Protein AF-A0A7C0V2T5-F1 (afdb_monomer_lite)

Structure (mmCIF, N/CA/C/O backbone):
data_AF-A0A7C0V2T5-F1
#
_entry.id   AF-A0A7C0V2T5-F1
#
loop_
_atom_site.group_PDB
_atom_site.id
_atom_site.type_symbol
_atom_site.label_atom_id
_atom_site.label_alt_id
_atom_site.label_comp_id
_atom_site.label_asym_id
_atom_site.label_entity_id
_atom_site.label_seq_id
_atom_site.pdbx_PDB_ins_code
_atom_site.Cartn_x
_atom_site.Cartn_y
_atom_site.Cartn_z
_atom_site.occupancy
_atom_site.B_iso_or_equiv
_atom_site.auth_seq_id
_atom_site.auth_comp_id
_atom_site.auth_asym_id
_atom_site.auth_atom_id
_atom_site.pdbx_PDB_model_num
ATOM 1 N N . MET A 1 1 ? -2.367 15.797 -27.264 1.00 59.78 1 MET A N 1
ATOM 2 C CA . MET A 1 1 ? -3.275 14.628 -27.234 1.00 59.78 1 MET A CA 1
ATOM 3 C C . MET A 1 1 ? -2.799 13.524 -26.284 1.00 59.78 1 MET A C 1
ATOM 5 O O . MET A 1 1 ? -3.607 13.067 -25.492 1.00 59.78 1 MET A O 1
ATOM 9 N N . MET A 1 2 ? -1.508 13.145 -26.287 1.00 68.38 2 MET A N 1
ATOM 10 C CA . MET A 1 2 ? -0.956 12.049 -25.454 1.00 68.38 2 MET A CA 1
ATOM 11 C C . MET A 1 2 ? -1.176 12.168 -23.930 1.00 68.38 2 MET A C 1
ATOM 13 O O . MET A 1 2 ? -1.250 11.150 -23.255 1.00 68.38 2 MET A O 1
ATOM 17 N N . TRP A 1 3 ? -1.332 13.379 -23.384 1.00 76.19 3 TRP A N 1
ATOM 18 C CA . TRP A 1 3 ? -1.467 13.601 -21.933 1.00 76.19 3 TRP A CA 1
ATOM 19 C C . TRP A 1 3 ? -2.900 13.521 -21.388 1.00 76.19 3 TRP A C 1
ATOM 21 O O . TRP A 1 3 ? -3.082 13.457 -20.177 1.00 76.19 3 TRP A O 1
ATOM 31 N N . LEU A 1 4 ? -3.924 13.489 -22.248 1.00 83.69 4 LEU A N 1
ATOM 32 C CA . LEU A 1 4 ? -5.324 13.451 -21.798 1.00 83.69 4 LEU A CA 1
ATOM 33 C C . LEU A 1 4 ? -5.704 12.091 -21.197 1.00 83.69 4 LEU A C 1
ATOM 35 O O . LEU A 1 4 ? -6.467 12.033 -20.235 1.00 83.69 4 LEU A O 1
ATOM 39 N N . LEU A 1 5 ? -5.141 11.006 -21.735 1.00 85.81 5 LEU A N 1
ATOM 40 C CA . LEU A 1 5 ? -5.417 9.643 -21.278 1.00 85.81 5 LEU A CA 1
ATOM 41 C C . LEU A 1 5 ? -4.920 9.394 -19.839 1.00 85.81 5 LEU A C 1
ATOM 43 O O . LEU A 1 5 ? -5.735 8.973 -19.020 1.00 85.81 5 LEU A O 1
ATOM 47 N N . PRO A 1 6 ? -3.659 9.710 -19.467 1.00 85.25 6 PRO A N 1
ATOM 48 C CA . PRO A 1 6 ? -3.200 9.575 -18.082 1.00 85.25 6 PRO A CA 1
ATOM 49 C C . PRO A 1 6 ? -4.015 10.400 -17.081 1.00 85.25 6 PRO A C 1
ATOM 51 O O . PRO A 1 6 ? -4.315 9.918 -15.993 1.00 85.25 6 PRO A O 1
ATOM 54 N N . ILE A 1 7 ? -4.412 11.622 -17.452 1.00 86.75 7 ILE A N 1
ATOM 55 C CA . ILE A 1 7 ? -5.227 12.493 -16.592 1.00 86.75 7 ILE A CA 1
ATOM 56 C C . ILE A 1 7 ? -6.589 11.852 -16.322 1.00 86.75 7 ILE A C 1
ATOM 58 O O . ILE A 1 7 ? -7.036 11.819 -15.178 1.00 86.75 7 ILE A O 1
ATOM 62 N N . LEU A 1 8 ? -7.228 11.299 -17.356 1.00 90.69 8 LEU A N 1
ATOM 63 C CA . LEU A 1 8 ? -8.503 10.603 -17.209 1.00 90.69 8 LEU A CA 1
ATOM 64 C C . LEU A 1 8 ? -8.370 9.361 -16.315 1.00 90.69 8 LEU A C 1
ATOM 66 O O . LEU A 1 8 ? -9.219 9.132 -15.457 1.00 90.69 8 LEU A O 1
ATOM 70 N N . VAL A 1 9 ? -7.289 8.592 -16.473 1.00 89.94 9 VAL A N 1
ATOM 71 C CA . VAL A 1 9 ? -6.993 7.428 -15.623 1.00 89.94 9 VAL A CA 1
ATOM 72 C C . VAL A 1 9 ? -6.839 7.838 -14.159 1.00 89.94 9 VAL A C 1
ATOM 74 O O . VAL A 1 9 ? -7.461 7.228 -13.293 1.00 89.94 9 VAL A O 1
ATOM 77 N N . ILE A 1 10 ? -6.053 8.881 -13.877 1.00 90.06 10 ILE A N 1
ATOM 78 C CA . ILE A 1 10 ? -5.845 9.393 -12.514 1.00 90.06 10 ILE A CA 1
ATOM 79 C C . ILE A 1 10 ? -7.164 9.900 -11.923 1.00 90.06 10 ILE A C 1
ATOM 81 O O . ILE A 1 10 ? -7.461 9.619 -10.764 1.00 90.06 10 ILE A O 1
ATOM 85 N N . PHE A 1 11 ? -7.985 10.587 -12.719 1.00 90.50 11 PHE A N 1
ATOM 86 C CA . PHE A 1 11 ? -9.297 11.064 -12.288 1.00 90.50 11 PHE A CA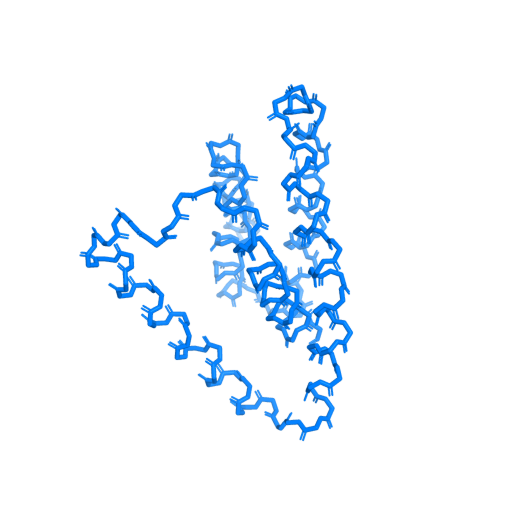 1
ATOM 87 C C . PHE A 1 11 ? -10.229 9.908 -11.902 1.00 90.50 11 PHE A C 1
ATOM 89 O O . PHE A 1 11 ? -10.772 9.901 -10.799 1.00 90.50 11 PHE A O 1
ATOM 96 N N . ILE A 1 12 ? -10.366 8.894 -12.763 1.00 91.25 12 ILE A N 1
ATOM 97 C CA . ILE A 1 12 ? -11.191 7.708 -12.484 1.00 91.25 12 ILE A CA 1
ATOM 98 C C . ILE A 1 12 ? -10.660 6.964 -11.255 1.00 91.25 12 ILE A C 1
ATOM 100 O O . ILE A 1 12 ? -11.436 6.611 -10.369 1.00 91.25 12 ILE A O 1
ATOM 104 N N . ALA A 1 13 ? -9.343 6.766 -11.160 1.00 89.69 13 ALA A N 1
ATOM 105 C CA . ALA A 1 13 ? -8.720 6.121 -10.008 1.00 89.69 13 ALA A CA 1
ATOM 106 C C . ALA A 1 13 ? -8.988 6.891 -8.703 1.00 89.69 13 ALA A C 1
ATOM 108 O O . ALA A 1 13 ? -9.263 6.276 -7.673 1.00 89.69 13 ALA A O 1
ATOM 109 N N . GLY A 1 14 ? -8.956 8.227 -8.749 1.00 87.94 14 GLY A N 1
ATOM 110 C CA . GLY A 1 14 ? -9.281 9.094 -7.617 1.00 87.94 14 GLY A CA 1
ATOM 111 C C . GLY A 1 14 ? -10.742 8.971 -7.184 1.00 87.94 14 GLY A C 1
ATOM 112 O O . GLY A 1 14 ? -11.011 8.836 -5.994 1.00 87.94 14 GLY A O 1
ATOM 113 N N . VAL A 1 15 ? -11.683 8.925 -8.134 1.00 88.38 15 VAL A N 1
ATOM 114 C CA . VAL A 1 15 ? -13.110 8.688 -7.843 1.00 88.38 15 VAL A CA 1
ATOM 115 C C . VAL A 1 15 ? -13.314 7.319 -7.193 1.00 88.38 15 VAL A C 1
ATOM 117 O O . VAL A 1 15 ? -13.976 7.218 -6.163 1.00 88.38 15 VAL A O 1
ATOM 120 N N . VAL A 1 16 ? -12.696 6.268 -7.738 1.00 87.69 16 VAL A N 1
ATOM 121 C CA . VAL A 1 16 ? -12.760 4.915 -7.162 1.00 87.69 16 VAL A CA 1
ATOM 122 C C . VAL A 1 16 ? -12.185 4.907 -5.744 1.00 87.69 16 VAL A C 1
ATOM 124 O O . VAL A 1 16 ? -12.788 4.307 -4.856 1.00 87.69 16 VAL A O 1
ATOM 127 N N . GLN A 1 17 ? -11.081 5.609 -5.474 1.00 87.12 17 GLN A N 1
ATOM 128 C CA . GLN A 1 17 ? -10.555 5.725 -4.111 1.00 87.12 17 GLN A CA 1
ATOM 129 C C . GLN A 1 17 ? -11.468 6.532 -3.189 1.00 87.12 17 GLN A C 1
ATOM 131 O O . GLN A 1 17 ? -11.645 6.126 -2.048 1.00 87.12 17 GLN A O 1
ATOM 136 N N . GLY A 1 18 ? -12.089 7.612 -3.659 1.00 84.69 18 GLY A N 1
ATOM 137 C CA . GLY A 1 18 ? -13.069 8.357 -2.865 1.00 84.69 18 GLY A CA 1
ATOM 138 C C . GLY A 1 18 ? -14.271 7.500 -2.450 1.00 84.69 18 GLY A C 1
ATOM 139 O O . GLY A 1 18 ? -14.785 7.661 -1.350 1.00 84.69 18 GLY A O 1
ATOM 140 N N . LEU A 1 19 ? -14.682 6.548 -3.297 1.00 84.94 19 LEU A N 1
ATOM 141 C CA . LEU A 1 19 ? -15.792 5.630 -3.016 1.00 84.94 19 LEU A CA 1
ATOM 142 C C . LEU A 1 19 ? -15.389 4.411 -2.170 1.00 84.94 19 LEU A C 1
ATOM 144 O O . LEU A 1 19 ? -16.182 3.941 -1.361 1.00 84.94 19 LEU A O 1
ATOM 148 N N . THR A 1 20 ? -14.182 3.872 -2.373 1.00 80.62 20 THR A N 1
ATOM 149 C CA . THR A 1 20 ? -13.733 2.598 -1.764 1.00 80.62 20 THR A CA 1
ATOM 150 C C . THR A 1 20 ? -12.732 2.758 -0.618 1.00 80.62 20 THR A C 1
ATOM 152 O O . THR A 1 20 ? -12.526 1.824 0.149 1.00 80.62 20 THR A O 1
ATOM 155 N N . GLY A 1 21 ? -12.063 3.904 -0.513 1.00 75.62 21 GLY A N 1
ATOM 156 C CA . GLY A 1 21 ? -11.004 4.201 0.456 1.00 75.62 21 GLY A CA 1
ATOM 157 C C . GLY A 1 21 ? -9.585 3.755 0.063 1.00 75.62 21 GLY A C 1
ATOM 158 O O . GLY A 1 21 ? -8.625 4.312 0.590 1.00 75.62 21 GLY A O 1
ATOM 159 N N . PHE A 1 22 ? -9.405 2.808 -0.872 1.00 75.19 22 PHE A N 1
ATOM 160 C CA . PHE A 1 22 ? -8.077 2.242 -1.213 1.00 75.19 22 PHE A CA 1
ATOM 161 C C . PHE A 1 22 ? -7.853 1.924 -2.707 1.00 75.19 22 PHE A C 1
ATOM 163 O O . PHE A 1 22 ? -6.774 1.480 -3.099 1.00 75.19 22 PHE A O 1
ATOM 170 N N . GLY A 1 23 ? -8.849 2.149 -3.570 1.00 80.94 23 GLY A N 1
ATOM 171 C CA . GLY A 1 23 ? -8.842 1.673 -4.959 1.00 80.94 23 GLY A CA 1
ATOM 172 C C . GLY A 1 23 ? -7.900 2.377 -5.946 1.00 80.94 23 GLY A C 1
ATOM 173 O O . GLY A 1 23 ? -7.803 1.940 -7.091 1.00 80.94 23 GLY A O 1
ATOM 174 N N . PHE A 1 24 ? -7.193 3.445 -5.560 1.00 86.88 24 PHE A N 1
ATOM 175 C CA . PHE A 1 24 ? -6.420 4.247 -6.518 1.00 86.88 24 PHE A CA 1
ATOM 176 C C . PHE A 1 24 ? -5.287 3.467 -7.167 1.00 86.88 24 PHE A C 1
ATOM 178 O O . PHE A 1 24 ? -5.199 3.438 -8.393 1.00 86.88 24 PHE A O 1
ATOM 185 N N . ALA A 1 25 ? -4.434 2.813 -6.376 1.00 84.62 25 ALA A N 1
ATOM 186 C CA . ALA A 1 25 ? -3.316 2.039 -6.910 1.00 84.62 25 ALA A CA 1
ATOM 187 C C . ALA A 1 25 ? -3.804 0.857 -7.763 1.00 84.62 25 ALA A C 1
ATOM 189 O O . ALA A 1 25 ? -3.222 0.581 -8.807 1.00 84.62 25 ALA A O 1
ATOM 190 N N . LEU A 1 26 ? -4.917 0.221 -7.372 1.00 83.31 26 LEU A N 1
ATOM 191 C CA . LEU A 1 26 ? -5.515 -0.901 -8.104 1.00 83.31 26 LEU A CA 1
ATOM 192 C C . LEU A 1 26 ? -5.964 -0.508 -9.517 1.00 83.31 26 LEU A C 1
ATOM 194 O O . LEU A 1 26 ? -5.820 -1.296 -10.447 1.00 83.31 26 LEU A O 1
ATOM 198 N N . VAL A 1 27 ? -6.486 0.709 -9.683 1.00 85.81 27 VAL A N 1
ATOM 199 C CA . VAL A 1 27 ? -6.954 1.215 -10.982 1.00 85.81 27 VAL A CA 1
ATOM 200 C C . VAL A 1 27 ? -5.815 1.863 -11.771 1.00 85.81 27 VAL A C 1
ATOM 202 O O . VAL A 1 27 ? -5.623 1.574 -12.950 1.00 85.81 27 VAL A O 1
ATOM 205 N N . SER A 1 28 ? -5.040 2.740 -11.132 1.00 87.75 28 SER A N 1
ATOM 206 C CA . SER A 1 28 ? -4.033 3.562 -11.812 1.00 87.75 28 SER A CA 1
ATOM 207 C C . SER A 1 28 ? -2.784 2.784 -12.226 1.00 87.75 28 SER A C 1
ATOM 209 O O . SER A 1 28 ? -2.287 3.016 -13.324 1.00 87.75 28 SER A O 1
ATOM 211 N N . ALA A 1 29 ? -2.288 1.841 -11.416 1.00 84.50 29 ALA A N 1
ATOM 212 C CA . ALA A 1 29 ? -1.054 1.106 -11.704 1.00 84.50 29 ALA A CA 1
ATOM 213 C C . ALA A 1 29 ? -1.085 0.322 -13.032 1.00 84.50 29 ALA A C 1
ATOM 215 O O . ALA A 1 29 ? -0.183 0.539 -13.850 1.00 84.50 29 ALA A O 1
ATOM 216 N N . PRO A 1 30 ? -2.080 -0.547 -13.313 1.00 82.75 30 PRO A N 1
ATOM 217 C CA . PRO A 1 30 ? -2.118 -1.283 -14.577 1.00 82.75 30 PRO A CA 1
ATOM 218 C C . PRO A 1 30 ? -2.385 -0.364 -15.774 1.00 82.75 30 PRO A C 1
ATOM 220 O O . PRO A 1 30 ? -1.736 -0.503 -16.807 1.00 82.75 30 PRO A O 1
ATOM 223 N N . LEU A 1 31 ? -3.287 0.613 -15.632 1.00 85.00 31 LEU A N 1
ATOM 224 C CA . LEU A 1 31 ? -3.651 1.521 -16.722 1.00 85.00 31 LEU A CA 1
ATOM 225 C C . LEU A 1 31 ? -2.499 2.460 -17.102 1.00 85.00 31 LEU A C 1
ATOM 227 O O . LEU A 1 31 ? -2.230 2.647 -18.286 1.00 85.00 31 LEU A O 1
ATOM 231 N N . LEU A 1 32 ? -1.777 3.013 -16.123 1.00 84.50 32 LEU A N 1
ATOM 232 C CA . LEU A 1 32 ? -0.604 3.847 -16.395 1.00 84.50 32 LEU A CA 1
ATOM 233 C C . LEU A 1 32 ? 0.567 3.025 -16.935 1.00 84.50 32 LEU A C 1
ATOM 235 O O . LEU A 1 32 ? 1.261 3.514 -17.817 1.00 84.50 32 LEU A O 1
ATOM 239 N N . SER A 1 33 ? 0.752 1.777 -16.495 1.00 79.81 33 SER A N 1
ATOM 240 C CA . SER A 1 33 ? 1.828 0.911 -17.012 1.00 79.81 33 SER A CA 1
ATOM 241 C C . SER A 1 33 ? 1.654 0.531 -18.490 1.00 79.81 33 SER A C 1
ATOM 243 O O . SER A 1 33 ? 2.633 0.195 -19.149 1.00 79.81 33 SER A O 1
ATOM 245 N N . VAL A 1 34 ? 0.427 0.585 -19.025 1.00 81.88 34 VAL A N 1
ATOM 246 C CA . VAL A 1 34 ? 0.159 0.424 -20.469 1.00 81.88 34 VAL A CA 1
ATOM 247 C C . VAL A 1 34 ? 0.438 1.720 -21.241 1.00 81.88 34 VAL A C 1
ATOM 249 O O . VAL A 1 34 ? 0.819 1.676 -22.408 1.00 81.88 34 VAL A O 1
ATOM 252 N N . LEU A 1 35 ? 0.248 2.878 -20.604 1.00 81.69 35 LEU A N 1
ATOM 253 C CA . LEU A 1 35 ? 0.386 4.193 -21.240 1.00 81.69 35 LEU A CA 1
ATOM 25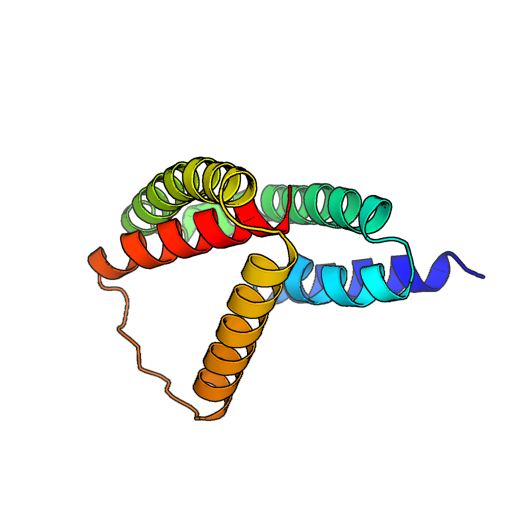4 C C . LEU A 1 35 ? 1.811 4.760 -21.178 1.00 81.69 35 LEU A C 1
ATOM 256 O O . LEU A 1 35 ? 2.163 5.617 -21.986 1.00 81.69 35 LEU A O 1
ATOM 260 N N . MET A 1 36 ? 2.610 4.340 -20.201 1.00 81.69 36 MET A N 1
ATOM 261 C CA . MET A 1 36 ? 3.946 4.865 -19.932 1.00 81.69 36 MET A CA 1
ATOM 262 C C . MET A 1 36 ? 4.821 3.815 -19.247 1.00 81.69 36 MET A C 1
ATOM 264 O O . MET A 1 36 ? 4.324 2.867 -18.643 1.00 81.69 36 MET A O 1
ATOM 268 N N . GLU A 1 37 ? 6.142 3.995 -19.328 1.00 77.56 37 GLU A N 1
ATOM 269 C CA . GLU A 1 37 ? 7.083 3.080 -18.684 1.00 77.56 37 GLU A CA 1
ATOM 270 C C . GLU A 1 37 ? 6.807 2.963 -17.172 1.00 77.56 37 GLU A C 1
ATOM 272 O O . GLU A 1 37 ? 6.663 3.993 -16.498 1.00 77.56 37 GLU A O 1
ATOM 277 N N . PRO A 1 38 ? 6.812 1.739 -16.602 1.00 75.00 38 PRO A N 1
ATOM 278 C CA . PRO A 1 38 ? 6.567 1.510 -15.176 1.00 75.00 38 PRO A CA 1
ATOM 279 C C . PRO A 1 38 ? 7.459 2.353 -14.261 1.00 75.00 38 PRO A C 1
ATOM 281 O O . PRO A 1 38 ? 7.027 2.797 -13.199 1.00 75.00 38 PRO A O 1
ATOM 284 N N . ARG A 1 39 ? 8.684 2.646 -14.712 1.00 75.25 39 ARG A N 1
ATOM 285 C CA . ARG A 1 39 ? 9.653 3.481 -13.996 1.00 75.25 39 ARG A CA 1
ATOM 286 C C . ARG A 1 39 ? 9.170 4.918 -13.772 1.00 75.25 39 ARG A C 1
ATOM 288 O O . ARG A 1 39 ? 9.547 5.528 -12.778 1.00 75.25 39 ARG A O 1
ATOM 295 N N . MET A 1 40 ? 8.338 5.449 -14.669 1.00 77.88 40 MET A N 1
ATOM 296 C CA . MET A 1 40 ? 7.683 6.751 -14.503 1.00 77.88 40 MET A CA 1
ATOM 297 C C . MET A 1 40 ? 6.302 6.620 -13.851 1.00 77.88 40 MET A C 1
ATOM 299 O O . MET A 1 40 ? 5.928 7.470 -13.046 1.00 77.88 40 MET A O 1
ATOM 303 N N . ALA A 1 41 ? 5.560 5.551 -14.155 1.00 81.88 41 ALA A N 1
ATOM 304 C CA . ALA A 1 41 ? 4.211 5.337 -13.633 1.00 81.88 41 ALA A CA 1
ATOM 305 C C . ALA A 1 41 ? 4.185 5.109 -12.112 1.00 81.88 41 ALA A C 1
ATOM 307 O O . ALA A 1 41 ? 3.385 5.729 -11.412 1.00 81.88 41 ALA A O 1
ATOM 308 N N . MET A 1 42 ? 5.061 4.244 -11.585 1.00 82.62 42 MET A N 1
ATOM 309 C CA . MET A 1 42 ? 5.029 3.839 -10.173 1.00 82.62 42 MET A CA 1
ATOM 310 C C . MET A 1 42 ? 5.231 5.014 -9.200 1.00 82.62 42 MET A C 1
ATOM 312 O O . MET A 1 42 ? 4.412 5.159 -8.290 1.00 82.62 42 MET A O 1
ATOM 316 N N . PRO A 1 43 ? 6.223 5.912 -9.386 1.00 85.06 43 PRO A N 1
ATOM 317 C CA . PRO A 1 43 ? 6.362 7.090 -8.529 1.00 85.06 43 PRO A CA 1
ATOM 318 C C . PRO A 1 43 ? 5.120 7.988 -8.530 1.00 85.06 43 PRO A C 1
ATOM 320 O O . PRO A 1 43 ? 4.718 8.477 -7.476 1.00 85.06 43 PRO A O 1
ATOM 323 N N . ILE A 1 44 ? 4.482 8.177 -9.692 1.00 85.94 44 ILE A N 1
ATOM 324 C CA . ILE A 1 44 ? 3.261 8.986 -9.811 1.00 85.94 44 ILE A CA 1
ATOM 325 C C . ILE A 1 44 ? 2.135 8.352 -8.997 1.00 85.94 44 ILE A C 1
ATOM 327 O O . ILE A 1 44 ? 1.484 9.045 -8.215 1.00 85.94 44 ILE A O 1
ATOM 331 N N . VAL A 1 45 ? 1.938 7.038 -9.140 1.00 86.81 45 VAL A N 1
ATOM 332 C CA . VAL A 1 45 ? 0.909 6.295 -8.403 1.00 86.81 45 VAL A CA 1
ATOM 333 C C . VAL A 1 45 ? 1.131 6.395 -6.895 1.00 86.81 45 VAL A C 1
ATOM 335 O O . VAL A 1 45 ? 0.190 6.671 -6.154 1.00 86.81 45 VAL A O 1
ATOM 338 N N . LEU A 1 46 ? 2.373 6.223 -6.438 1.00 86.00 46 LEU A N 1
ATOM 339 C CA . LEU A 1 46 ? 2.718 6.282 -5.018 1.00 86.00 46 LEU A CA 1
ATOM 340 C C . LEU A 1 46 ? 2.471 7.665 -4.421 1.00 86.00 46 LEU A C 1
ATOM 342 O O . LEU A 1 46 ? 1.828 7.773 -3.378 1.00 86.00 46 LEU A O 1
ATOM 346 N N . VAL A 1 47 ? 2.959 8.721 -5.075 1.00 89.12 47 VAL A N 1
ATOM 347 C CA . VAL A 1 47 ? 2.826 10.094 -4.571 1.00 89.12 47 VAL A CA 1
ATOM 348 C C . VAL A 1 47 ? 1.362 10.527 -4.570 1.00 89.12 47 VAL A C 1
ATOM 350 O O . VAL A 1 47 ? 0.874 11.024 -3.558 1.00 89.12 47 VAL A O 1
ATOM 353 N N . GLN A 1 48 ? 0.640 10.305 -5.672 1.00 87.50 48 GLN A N 1
ATOM 354 C CA . GLN A 1 48 ? -0.770 10.684 -5.790 1.00 87.50 48 GLN A CA 1
ATOM 355 C C . GLN A 1 48 ? -1.655 9.876 -4.837 1.00 87.50 48 GLN A C 1
ATOM 357 O O . GLN A 1 48 ? -2.439 10.462 -4.096 1.00 87.50 48 GLN A O 1
ATOM 362 N N . GLY A 1 49 ? -1.497 8.550 -4.797 1.00 86.44 49 GLY A N 1
ATOM 363 C CA . GLY A 1 49 ? -2.281 7.686 -3.915 1.00 86.44 49 GLY A CA 1
ATOM 364 C C . GLY A 1 49 ? -2.046 8.003 -2.439 1.00 86.44 49 GLY A C 1
ATOM 365 O O . GLY A 1 49 ? -2.999 8.069 -1.660 1.00 86.44 49 GLY A O 1
ATOM 366 N N . SER A 1 50 ? -0.796 8.284 -2.053 1.00 86.31 50 SER A N 1
ATOM 367 C CA . SER A 1 50 ? -0.467 8.720 -0.690 1.00 86.31 50 SER A CA 1
ATOM 368 C C . SER A 1 50 ? -1.094 10.074 -0.370 1.00 86.31 50 SER A C 1
ATOM 370 O O . SER A 1 50 ? -1.674 10.230 0.699 1.00 86.31 50 SER A O 1
ATOM 372 N N . LEU A 1 51 ? -1.037 11.033 -1.301 1.00 89.50 51 LEU A N 1
ATOM 373 C CA . LEU A 1 51 ? -1.632 12.356 -1.119 1.00 89.50 51 LEU A CA 1
ATOM 374 C C . LEU A 1 51 ? -3.154 12.278 -0.951 1.00 89.50 51 LEU A C 1
ATOM 376 O O . LEU A 1 51 ? -3.685 12.870 -0.017 1.00 89.50 51 LEU A O 1
ATOM 380 N N . ILE A 1 52 ? -3.850 11.514 -1.798 1.00 86.44 52 ILE A N 1
ATOM 381 C CA . ILE A 1 52 ? -5.303 11.307 -1.690 1.00 86.44 52 ILE A CA 1
ATOM 382 C C . ILE A 1 52 ? -5.646 10.657 -0.348 1.00 86.44 52 ILE A C 1
ATOM 384 O O . ILE A 1 52 ? -6.559 11.103 0.340 1.00 86.44 52 ILE A O 1
ATOM 388 N N . THR A 1 53 ? -4.878 9.645 0.064 1.00 85.75 53 THR A N 1
ATOM 389 C CA . THR A 1 53 ? -5.068 8.988 1.365 1.00 85.75 53 THR A CA 1
ATOM 390 C C . THR A 1 53 ? -4.889 9.977 2.517 1.00 85.75 53 THR A C 1
ATOM 392 O O . THR A 1 53 ? -5.690 9.982 3.448 1.00 85.75 53 THR A O 1
ATOM 395 N N . LEU A 1 54 ? -3.878 10.850 2.443 1.00 87.31 54 LEU A N 1
ATOM 396 C CA . LEU A 1 54 ? -3.614 11.879 3.449 1.00 87.31 54 LEU A CA 1
ATOM 397 C C . LEU A 1 54 ? -4.733 12.926 3.517 1.00 87.31 54 LEU A C 1
ATOM 399 O O . LEU A 1 54 ? -5.059 13.392 4.603 1.00 87.31 54 LEU A O 1
ATOM 403 N N . LEU A 1 55 ? -5.314 13.285 2.369 1.00 87.44 55 LEU A N 1
ATOM 404 C CA . LEU A 1 55 ? -6.436 14.220 2.274 1.00 87.44 55 LEU A CA 1
ATOM 405 C C . LEU A 1 55 ? -7.736 13.624 2.823 1.00 87.44 55 LEU A C 1
ATOM 407 O O . LEU A 1 55 ? -8.509 14.351 3.433 1.00 87.44 55 LEU A O 1
ATOM 411 N N . LEU A 1 56 ? -7.960 12.320 2.639 1.00 84.50 56 LEU A N 1
ATOM 412 C CA . LEU A 1 56 ? -9.128 11.611 3.174 1.00 84.50 56 LEU A CA 1
ATOM 413 C C . LEU A 1 56 ? -8.999 11.308 4.673 1.00 84.50 56 LEU A C 1
ATOM 415 O O . LEU A 1 56 ? -10.007 11.173 5.364 1.00 84.50 56 LEU A O 1
ATOM 419 N N . LEU A 1 57 ? -7.769 11.197 5.187 1.00 85.38 57 LEU A N 1
ATOM 420 C CA . LEU A 1 57 ? -7.481 10.784 6.561 1.00 85.38 57 LEU A CA 1
ATOM 421 C C . LEU A 1 57 ? -8.244 11.581 7.641 1.00 85.38 57 LEU A C 1
ATOM 423 O O . LEU A 1 57 ? -8.769 10.935 8.549 1.00 85.38 57 LEU A O 1
ATOM 427 N N . PRO A 1 58 ? -8.356 12.927 7.584 1.00 85.00 58 PRO A N 1
ATOM 428 C CA . PRO A 1 58 ? -9.100 13.703 8.575 1.00 85.00 58 PRO A CA 1
ATOM 429 C C . PRO A 1 58 ? -10.591 13.350 8.617 1.00 85.00 58 PRO A C 1
ATOM 431 O O . PRO A 1 58 ? -11.161 13.263 9.706 1.00 85.00 58 PRO A O 1
ATOM 434 N N . ASP A 1 59 ? -11.205 13.101 7.456 1.00 83.94 59 ASP A N 1
ATOM 435 C CA . ASP A 1 59 ? -12.634 12.788 7.345 1.00 83.94 59 ASP A CA 1
ATOM 436 C C . ASP A 1 59 ? -12.953 11.415 7.944 1.00 83.94 59 ASP A C 1
ATOM 438 O O . ASP A 1 59 ? -13.957 11.236 8.640 1.00 83.94 59 ASP A O 1
ATOM 442 N N . VAL A 1 60 ? -12.065 10.439 7.731 1.00 82.94 60 VAL A N 1
ATOM 443 C CA . VAL A 1 60 ? -12.251 9.075 8.244 1.00 82.94 60 VAL A CA 1
ATOM 444 C C . VAL A 1 60 ? -11.704 8.868 9.654 1.00 82.94 60 VAL A C 1
ATOM 446 O O . VAL A 1 60 ? -12.067 7.877 10.281 1.00 82.94 60 VAL A O 1
ATOM 449 N N . TRP A 1 61 ? -10.906 9.794 10.202 1.00 82.00 61 TRP A N 1
ATOM 450 C CA . TRP A 1 61 ? -10.186 9.618 11.474 1.00 82.00 61 TRP A CA 1
ATOM 451 C C . TRP A 1 61 ? -11.073 9.160 12.637 1.00 82.00 61 TRP A C 1
ATOM 453 O O . TRP A 1 61 ? -10.684 8.311 13.436 1.00 82.00 61 TRP A O 1
ATOM 463 N N . ARG A 1 62 ? -12.298 9.692 12.721 1.00 82.44 62 ARG A N 1
ATOM 464 C CA . ARG A 1 62 ? -13.256 9.375 13.797 1.00 82.44 62 ARG A CA 1
ATOM 465 C C . ARG A 1 62 ? -13.859 7.970 13.693 1.00 82.44 62 ARG A C 1
ATOM 467 O O . ARG A 1 62 ? -14.411 7.489 14.677 1.00 82.44 62 ARG A O 1
ATOM 474 N N . TRP A 1 63 ? -13.757 7.338 12.529 1.00 81.19 63 TRP A N 1
ATOM 475 C CA . TRP A 1 63 ? -14.264 5.996 12.236 1.00 81.19 63 TRP A CA 1
ATOM 476 C C . TRP A 1 63 ? -13.167 4.926 12.308 1.00 81.19 63 TRP A C 1
ATOM 478 O O . TRP A 1 63 ? -13.451 3.741 12.148 1.00 81.19 63 TRP A O 1
ATOM 488 N N . ILE A 1 64 ? -11.914 5.330 12.544 1.00 80.50 64 ILE A N 1
ATOM 489 C CA . ILE A 1 64 ? -10.773 4.418 12.599 1.00 80.50 64 ILE A CA 1
ATOM 490 C C . ILE A 1 64 ? -10.801 3.612 13.901 1.00 80.50 64 ILE A C 1
ATOM 492 O O . ILE A 1 64 ? -10.669 4.162 14.996 1.00 80.50 64 ILE A O 1
ATOM 496 N N . ASP A 1 65 ? -10.860 2.285 13.782 1.00 82.50 65 ASP A N 1
ATOM 497 C CA . ASP A 1 65 ? -10.554 1.388 14.895 1.00 82.50 65 ASP A CA 1
ATOM 498 C C . ASP A 1 65 ? -9.034 1.221 15.036 1.00 82.50 65 ASP A C 1
ATOM 500 O O . ASP A 1 65 ? -8.386 0.384 14.399 1.00 82.50 65 ASP A O 1
ATOM 504 N N . VAL A 1 66 ? -8.451 2.041 15.905 1.00 82.25 66 VAL A N 1
ATOM 505 C CA . VAL A 1 66 ? -7.008 2.078 16.169 1.00 82.25 66 VAL A CA 1
ATOM 506 C C . VAL A 1 66 ? -6.475 0.723 16.664 1.00 82.25 66 VAL A C 1
ATOM 508 O O . VAL A 1 66 ? -5.329 0.374 16.373 1.00 82.25 66 VAL A O 1
ATOM 511 N N . LYS A 1 67 ? -7.300 -0.084 17.354 1.00 80.44 67 LYS A N 1
ATOM 512 C CA . LYS A 1 67 ? -6.902 -1.421 17.831 1.00 80.44 67 LYS A CA 1
ATOM 513 C C . LYS A 1 67 ? -6.711 -2.409 16.684 1.00 80.44 67 LYS A C 1
ATOM 515 O O . LYS A 1 67 ? -5.963 -3.371 16.841 1.00 80.44 67 LYS A O 1
ATOM 520 N N . MET A 1 68 ? -7.352 -2.166 15.542 1.00 76.88 68 MET A N 1
ATOM 521 C CA . MET A 1 68 ? -7.179 -2.955 14.327 1.00 76.88 68 MET A CA 1
ATOM 522 C C . MET A 1 68 ? -6.104 -2.363 13.409 1.00 76.88 68 MET A C 1
ATOM 524 O O . MET A 1 68 ? -5.300 -3.110 12.860 1.00 76.88 68 MET A O 1
ATOM 528 N N . VAL A 1 69 ? -6.032 -1.036 13.269 1.00 80.69 69 VAL A N 1
ATOM 529 C CA . VAL A 1 69 ? -5.082 -0.387 12.347 1.00 80.69 69 VAL A CA 1
ATOM 530 C C . VAL A 1 69 ? -3.630 -0.507 12.810 1.00 80.69 69 VAL A C 1
ATOM 532 O O . VAL A 1 69 ? -2.761 -0.786 11.986 1.00 80.69 69 VAL A O 1
ATOM 535 N N . ILE A 1 70 ? -3.341 -0.349 14.108 1.00 83.44 70 ILE A N 1
ATOM 536 C CA . ILE A 1 70 ? -1.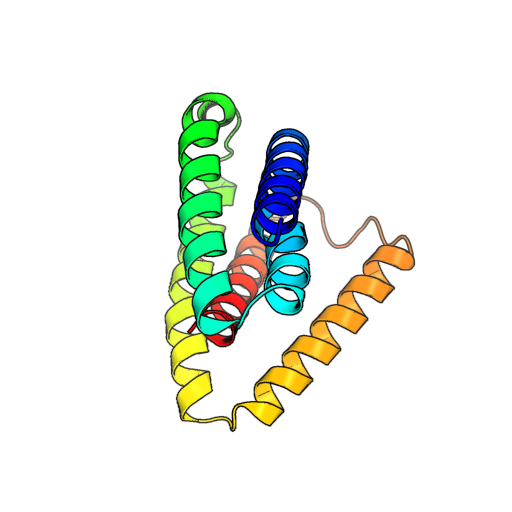954 -0.390 14.607 1.00 83.44 70 ILE A CA 1
ATOM 537 C C . ILE A 1 70 ? -1.279 -1.746 14.332 1.00 83.44 70 ILE A C 1
ATOM 539 O O . ILE A 1 70 ? -0.196 -1.743 13.744 1.00 83.44 70 ILE A O 1
ATOM 543 N N . PRO A 1 71 ? -1.867 -2.910 14.682 1.00 82.75 71 PRO A N 1
ATOM 544 C CA . PRO A 1 71 ? -1.242 -4.200 14.383 1.00 82.75 71 PRO A CA 1
ATOM 545 C C . PRO A 1 71 ? -1.037 -4.436 12.880 1.00 82.75 71 PRO A C 1
ATOM 547 O O . PRO A 1 71 ? -0.030 -5.024 12.487 1.00 82.75 71 PRO A O 1
ATOM 550 N N . LEU A 1 72 ? -1.956 -3.949 12.038 1.00 80.56 72 LEU A N 1
ATOM 551 C CA . LEU A 1 72 ? -1.881 -4.030 10.573 1.00 80.56 72 LEU A CA 1
ATOM 552 C C . LEU A 1 72 ? -0.699 -3.209 10.044 1.00 80.56 72 LEU A C 1
ATOM 554 O O . LEU A 1 72 ? 0.120 -3.710 9.276 1.00 80.56 72 LEU A O 1
ATOM 558 N N . ALA A 1 73 ? -0.574 -1.967 10.515 1.00 82.50 73 ALA A N 1
ATOM 559 C CA . ALA A 1 73 ? 0.496 -1.060 10.126 1.00 82.50 73 ALA A CA 1
ATOM 560 C C . ALA A 1 73 ? 1.869 -1.557 10.598 1.00 82.50 73 ALA A C 1
ATOM 562 O O . ALA A 1 73 ? 2.816 -1.564 9.818 1.00 82.50 73 ALA A O 1
ATOM 563 N N . VAL A 1 74 ? 1.982 -2.020 11.848 1.00 84.69 74 VAL A N 1
ATOM 564 C CA . VAL A 1 74 ? 3.248 -2.519 12.411 1.00 84.69 74 VAL A CA 1
ATOM 565 C C . VAL A 1 74 ? 3.700 -3.795 11.702 1.00 84.69 74 VAL A C 1
ATOM 567 O O . VAL A 1 74 ? 4.857 -3.895 11.299 1.00 84.69 74 VAL A O 1
ATOM 570 N N . SER A 1 75 ? 2.798 -4.761 11.504 1.00 82.56 75 SER A N 1
ATOM 571 C CA . SER A 1 75 ? 3.135 -6.000 10.792 1.00 82.56 75 SER A CA 1
ATOM 572 C C . SER A 1 75 ? 3.498 -5.743 9.327 1.00 82.56 75 SER A C 1
ATOM 574 O O . SER A 1 75 ? 4.466 -6.323 8.839 1.00 82.56 75 SER A O 1
ATOM 576 N N . GLY A 1 76 ? 2.805 -4.822 8.648 1.00 80.69 76 GLY A N 1
ATOM 577 C CA . GLY A 1 76 ? 3.161 -4.394 7.295 1.00 80.69 76 GLY A CA 1
ATOM 578 C C . GLY A 1 76 ? 4.504 -3.681 7.221 1.00 80.69 76 GLY A C 1
ATOM 579 O O . GLY A 1 76 ? 5.315 -4.005 6.356 1.00 80.69 76 GLY A O 1
ATOM 580 N N . LEU A 1 77 ? 4.798 -2.791 8.169 1.00 84.19 77 LEU A N 1
ATOM 581 C CA . LEU A 1 77 ? 6.088 -2.108 8.233 1.00 84.19 77 LEU A CA 1
ATOM 582 C C . LEU A 1 77 ? 7.252 -3.092 8.412 1.00 84.19 77 LEU A C 1
ATOM 584 O O . LEU A 1 77 ? 8.314 -2.873 7.842 1.00 84.19 77 LEU A O 1
ATOM 588 N N . ILE A 1 78 ? 7.046 -4.187 9.152 1.00 84.62 78 ILE A N 1
ATOM 589 C CA . ILE A 1 78 ? 8.023 -5.279 9.295 1.00 84.62 78 ILE A CA 1
ATOM 590 C C . ILE A 1 78 ? 8.085 -6.148 8.027 1.00 84.62 78 ILE A C 1
ATOM 592 O O . ILE A 1 78 ? 9.156 -6.629 7.664 1.00 84.62 78 ILE A O 1
ATOM 596 N N . GLY A 1 79 ? 6.966 -6.328 7.323 1.00 79.69 79 GLY A N 1
ATOM 597 C CA . GLY A 1 79 ? 6.916 -7.055 6.053 1.00 79.69 79 GLY A CA 1
ATOM 598 C C . GLY A 1 79 ? 7.738 -6.392 4.944 1.00 79.69 79 GLY A C 1
ATOM 599 O O . GLY A 1 79 ? 8.396 -7.094 4.181 1.00 79.69 79 GLY A O 1
ATOM 600 N N . ILE A 1 80 ? 7.773 -5.055 4.885 1.00 79.88 80 ILE A N 1
ATOM 601 C CA . ILE A 1 80 ? 8.510 -4.290 3.860 1.00 79.88 80 ILE A CA 1
ATOM 602 C C . ILE A 1 80 ? 10.007 -4.650 3.792 1.00 79.88 80 ILE A C 1
ATOM 604 O O . ILE A 1 80 ? 10.450 -5.068 2.721 1.00 79.88 80 ILE A O 1
ATOM 608 N N . PRO A 1 81 ? 10.817 -4.533 4.866 1.00 80.62 81 PRO A N 1
ATOM 609 C CA . PRO A 1 81 ? 12.239 -4.865 4.806 1.00 80.62 81 PRO A CA 1
ATOM 610 C C . PRO A 1 81 ? 12.470 -6.344 4.488 1.00 80.62 81 PRO A C 1
ATOM 612 O O . PRO A 1 81 ? 13.436 -6.666 3.803 1.00 80.62 81 PRO A O 1
ATOM 615 N N . VAL A 1 82 ? 11.573 -7.236 4.920 1.00 79.44 82 VAL A N 1
ATOM 616 C CA . VAL A 1 82 ? 11.638 -8.662 4.573 1.00 79.44 82 VAL A CA 1
ATOM 617 C C . VAL A 1 82 ? 11.391 -8.870 3.075 1.00 79.44 82 VAL A C 1
ATOM 619 O O . VAL A 1 82 ? 12.154 -9.588 2.436 1.00 79.44 82 VAL A O 1
ATOM 622 N N . GLY A 1 83 ? 10.397 -8.197 2.489 1.00 72.06 83 GLY A N 1
ATOM 623 C CA . GLY A 1 83 ? 10.124 -8.225 1.047 1.00 72.06 83 GLY A CA 1
ATOM 624 C C . GLY A 1 83 ? 11.274 -7.660 0.207 1.00 72.06 83 GLY A C 1
ATOM 625 O O . GLY A 1 83 ? 11.669 -8.260 -0.790 1.00 72.06 83 GLY A O 1
ATOM 626 N N . VAL A 1 84 ? 11.879 -6.556 0.657 1.00 77.25 84 VAL A N 1
ATOM 627 C CA . VAL A 1 84 ? 13.069 -5.960 0.021 1.00 77.25 84 VAL A CA 1
ATOM 628 C C . VAL A 1 84 ? 14.295 -6.869 0.149 1.00 77.25 84 VAL A C 1
ATOM 630 O O . VAL A 1 84 ? 15.114 -6.951 -0.764 1.00 77.25 84 VAL A O 1
ATOM 633 N N . TYR A 1 85 ? 14.441 -7.583 1.265 1.00 76.94 85 TYR A N 1
ATOM 634 C CA . TYR A 1 85 ? 15.518 -8.556 1.433 1.00 76.94 85 TYR A CA 1
ATOM 635 C C . TYR A 1 85 ? 15.322 -9.788 0.536 1.00 76.94 85 TYR A C 1
ATOM 637 O O . TYR A 1 85 ? 16.283 -10.280 -0.051 1.00 76.94 85 TYR A O 1
ATOM 645 N N . LEU A 1 86 ? 14.076 -10.232 0.352 1.00 73.44 86 LEU A N 1
ATOM 646 C CA . LEU A 1 86 ? 13.704 -11.311 -0.568 1.00 73.44 86 LEU A CA 1
ATOM 647 C C . LEU A 1 86 ? 14.108 -11.014 -2.020 1.00 73.44 86 LEU A C 1
ATOM 649 O O . LEU A 1 86 ? 14.648 -11.902 -2.674 1.00 73.44 86 LEU A O 1
ATOM 653 N N . LEU A 1 87 ? 13.955 -9.769 -2.487 1.00 67.69 87 LEU A N 1
ATOM 654 C CA . LEU A 1 87 ? 14.432 -9.312 -3.807 1.00 67.69 87 LEU A CA 1
ATOM 655 C C . LEU A 1 87 ? 15.941 -9.511 -4.019 1.00 67.69 87 LEU A C 1
ATOM 657 O O . LEU A 1 87 ? 16.390 -9.630 -5.154 1.00 67.69 87 LEU A O 1
ATOM 661 N N . ARG A 1 88 ? 16.747 -9.524 -2.948 1.00 70.19 88 ARG A N 1
ATOM 662 C CA . ARG A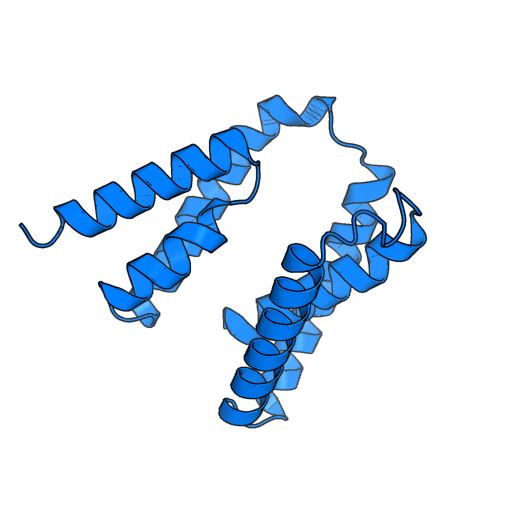 1 88 ? 18.198 -9.751 -3.058 1.00 70.19 88 ARG A CA 1
ATOM 663 C C . ARG A 1 88 ? 18.573 -11.226 -3.166 1.00 70.19 88 ARG A C 1
ATOM 665 O O . ARG A 1 88 ? 19.680 -11.523 -3.599 1.00 70.19 88 ARG A O 1
ATOM 672 N N . ILE A 1 89 ? 17.699 -12.124 -2.717 1.00 71.62 89 ILE A N 1
ATOM 673 C CA . ILE A 1 89 ? 17.970 -13.566 -2.635 1.00 71.62 89 ILE A CA 1
ATOM 674 C C . ILE A 1 89 ? 17.298 -14.315 -3.788 1.00 71.62 89 ILE A C 1
ATOM 676 O O . ILE A 1 89 ? 17.817 -15.328 -4.249 1.00 71.62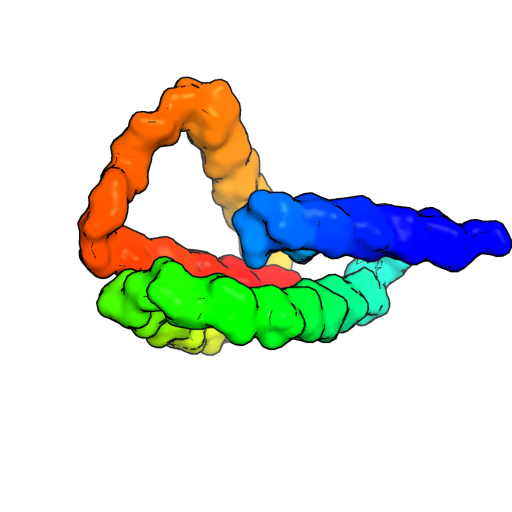 89 ILE A O 1
ATOM 680 N N . VAL A 1 90 ? 16.147 -13.827 -4.247 1.00 69.38 90 VAL A N 1
ATOM 681 C CA . VAL A 1 90 ? 15.310 -14.475 -5.257 1.00 69.38 90 VAL A CA 1
ATOM 682 C C . VAL A 1 90 ? 15.399 -13.705 -6.572 1.00 69.38 90 VAL A C 1
ATOM 684 O O . VAL A 1 90 ? 15.244 -12.487 -6.591 1.00 69.38 90 VAL A O 1
ATOM 687 N N . GLU A 1 91 ? 15.619 -14.416 -7.681 1.00 68.50 91 GLU A N 1
ATOM 688 C CA . GLU A 1 91 ? 15.581 -13.828 -9.024 1.00 68.50 91 GLU A CA 1
ATOM 689 C C . GLU A 1 91 ? 14.231 -13.140 -9.286 1.00 68.50 91 GLU A C 1
ATOM 691 O O . GLU A 1 91 ? 13.166 -13.710 -9.025 1.00 68.50 91 GLU A O 1
ATOM 696 N N . GLY A 1 92 ? 14.273 -11.920 -9.834 1.00 65.56 92 GLY A N 1
ATOM 697 C CA . GLY A 1 92 ? 13.089 -11.072 -10.020 1.00 65.56 92 GLY A CA 1
ATOM 698 C C . GLY A 1 92 ? 11.953 -11.738 -10.807 1.00 65.56 92 GLY A C 1
ATOM 699 O O . GLY A 1 92 ? 10.784 -11.527 -10.484 1.00 65.56 92 GLY A O 1
ATOM 700 N N . ASP A 1 93 ? 12.273 -12.605 -11.770 1.00 69.81 93 ASP A N 1
ATOM 701 C CA . ASP A 1 93 ? 11.271 -13.351 -12.541 1.00 69.81 93 ASP A CA 1
ATOM 702 C C . ASP A 1 93 ? 10.499 -14.364 -11.682 1.00 69.81 93 ASP A C 1
ATOM 704 O O . ASP A 1 93 ? 9.279 -14.482 -11.809 1.00 69.81 93 ASP A O 1
ATOM 708 N N . THR A 1 94 ? 11.170 -15.036 -10.743 1.00 72.06 94 THR A N 1
ATOM 709 C CA . THR A 1 94 ? 10.529 -16.001 -9.833 1.00 72.06 94 THR A CA 1
ATOM 710 C C . THR A 1 94 ? 9.547 -15.298 -8.900 1.00 72.06 94 THR A C 1
ATOM 712 O O . THR A 1 94 ? 8.422 -15.761 -8.696 1.00 72.06 94 THR A O 1
ATOM 715 N N . LEU A 1 95 ? 9.942 -14.140 -8.371 1.00 67.62 95 LEU A N 1
ATOM 716 C CA . LEU A 1 95 ? 9.092 -13.325 -7.510 1.00 67.62 95 LEU A CA 1
ATOM 717 C C . LEU A 1 95 ? 7.856 -12.817 -8.272 1.00 67.62 95 LEU A C 1
ATOM 719 O O . LEU A 1 95 ? 6.735 -12.891 -7.770 1.00 67.62 95 LEU A O 1
ATOM 723 N N . ARG A 1 96 ? 8.044 -12.373 -9.518 1.00 65.06 96 ARG A N 1
ATOM 724 C CA . ARG A 1 96 ? 6.964 -11.884 -10.383 1.00 65.06 96 ARG A CA 1
ATOM 725 C C . ARG A 1 96 ? 5.943 -12.975 -10.710 1.00 65.06 96 ARG A C 1
ATOM 727 O O . ARG A 1 96 ? 4.740 -12.715 -10.668 1.00 65.06 96 ARG A O 1
ATOM 734 N N . ILE A 1 97 ? 6.406 -14.199 -10.973 1.00 72.88 97 ILE A N 1
ATOM 735 C CA . ILE A 1 97 ? 5.541 -15.371 -11.176 1.00 72.88 97 ILE A CA 1
ATOM 736 C C . ILE A 1 97 ? 4.773 -15.702 -9.890 1.00 72.8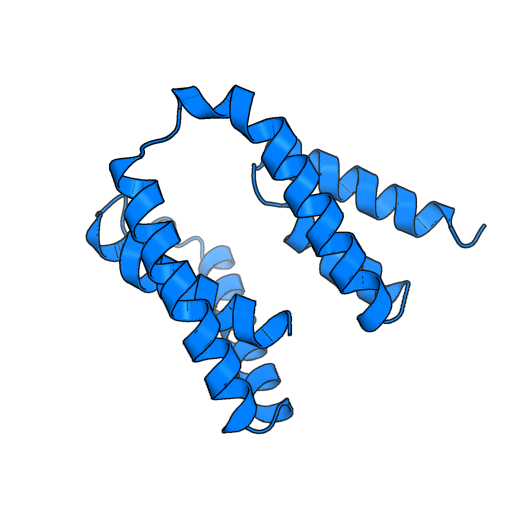8 97 ILE A C 1
ATOM 738 O O . ILE A 1 97 ? 3.561 -15.905 -9.944 1.00 72.88 97 ILE A O 1
ATOM 742 N N . ALA A 1 98 ? 5.438 -15.700 -8.731 1.00 73.56 98 ALA A N 1
ATOM 743 C CA . ALA A 1 98 ? 4.796 -15.988 -7.448 1.00 73.56 98 ALA A CA 1
ATOM 744 C C . ALA A 1 98 ? 3.676 -14.985 -7.116 1.00 73.56 98 ALA A C 1
ATOM 746 O O . ALA A 1 98 ? 2.571 -15.395 -6.754 1.00 73.56 98 ALA A O 1
ATOM 747 N N . VAL A 1 99 ? 3.924 -13.683 -7.301 1.00 69.44 99 VAL A N 1
ATOM 748 C CA . VAL A 1 99 ? 2.906 -12.634 -7.117 1.00 69.44 99 VAL A CA 1
ATOM 749 C C . VAL A 1 99 ? 1.755 -12.813 -8.109 1.00 69.44 99 VAL A C 1
ATOM 751 O O . VAL A 1 99 ? 0.595 -12.737 -7.712 1.00 69.44 99 VAL A O 1
ATOM 754 N N . GLY A 1 100 ? 2.048 -13.109 -9.380 1.00 69.94 100 GLY A N 1
ATOM 755 C CA . GLY A 1 100 ? 1.026 -13.365 -10.398 1.00 69.94 100 GLY A CA 1
ATOM 756 C C . GLY A 1 100 ? 0.104 -14.537 -10.042 1.00 69.94 100 GLY A C 1
ATOM 757 O O . GLY A 1 100 ? -1.117 -14.404 -10.128 1.00 69.94 100 GLY A O 1
ATOM 758 N N . ILE A 1 101 ? 0.668 -15.654 -9.568 1.00 79.94 101 ILE A N 1
ATOM 759 C CA . ILE A 1 101 ? -0.105 -16.811 -9.085 1.00 79.94 101 ILE A CA 1
ATOM 760 C C . ILE A 1 101 ? -0.989 -16.407 -7.903 1.00 79.94 101 ILE A C 1
ATOM 762 O O . ILE A 1 101 ? -2.171 -16.752 -7.875 1.00 79.94 101 ILE A O 1
ATOM 766 N N . LEU A 1 102 ? -0.438 -15.654 -6.947 1.00 75.38 102 LEU A N 1
ATOM 767 C CA . LEU A 1 102 ? -1.171 -15.196 -5.771 1.00 75.38 102 LEU A CA 1
ATOM 768 C C . LEU A 1 102 ? -2.379 -14.333 -6.165 1.00 75.38 102 LEU A C 1
ATOM 770 O O . LEU A 1 102 ? -3.480 -14.550 -5.664 1.00 75.38 102 LEU A O 1
ATOM 774 N N . VAL A 1 103 ? -2.189 -13.392 -7.095 1.00 75.50 103 VAL A N 1
ATOM 775 C CA . VAL A 1 103 ? -3.260 -12.525 -7.605 1.00 75.50 103 VAL A CA 1
ATOM 776 C C . VAL A 1 103 ? -4.351 -13.350 -8.280 1.00 75.50 103 VAL A C 1
ATOM 778 O O . VAL A 1 103 ? -5.518 -13.174 -7.944 1.00 75.50 103 VAL A O 1
ATOM 781 N N . ILE A 1 104 ? -3.995 -14.283 -9.171 1.00 79.56 104 ILE A N 1
ATOM 782 C CA . ILE A 1 104 ? -4.975 -15.151 -9.844 1.00 79.56 104 ILE A CA 1
ATOM 783 C C . ILE A 1 104 ? -5.771 -15.962 -8.817 1.00 79.56 104 ILE A C 1
ATOM 785 O O . ILE A 1 104 ? -6.997 -16.027 -8.903 1.00 79.56 104 ILE A O 1
ATOM 789 N N . LEU A 1 105 ? -5.093 -16.539 -7.821 1.00 80.69 105 LEU A N 1
ATOM 790 C CA . LEU A 1 105 ? -5.733 -17.307 -6.756 1.00 80.69 105 LEU A CA 1
ATOM 791 C C . LEU A 1 105 ? -6.737 -16.446 -5.972 1.00 80.69 105 LEU A C 1
ATOM 793 O O . LEU A 1 105 ? -7.887 -16.846 -5.800 1.00 80.69 105 LEU A O 1
ATOM 797 N N . PHE A 1 106 ? -6.333 -15.249 -5.537 1.00 71.56 106 PHE A N 1
ATOM 798 C CA . PHE A 1 106 ? -7.214 -14.330 -4.814 1.00 71.56 106 PHE A CA 1
ATOM 799 C C . PHE A 1 106 ? -8.379 -13.835 -5.673 1.00 71.56 106 PHE A C 1
ATOM 801 O O . PHE A 1 106 ? -9.504 -13.769 -5.183 1.00 71.56 106 PHE A O 1
ATOM 808 N N . SER A 1 107 ? -8.151 -13.528 -6.952 1.00 75.25 107 SER A N 1
ATOM 809 C CA . SER A 1 107 ? -9.216 -13.148 -7.882 1.00 75.25 107 SER A CA 1
ATOM 810 C C . SER A 1 107 ? -10.235 -14.272 -8.078 1.00 75.25 107 SER A C 1
ATOM 812 O O . SER A 1 107 ? -11.433 -14.005 -8.066 1.00 75.25 107 SER A O 1
ATOM 814 N N . LEU A 1 108 ? -9.790 -15.528 -8.197 1.00 82.56 108 LEU A N 1
ATOM 815 C CA . LEU A 1 108 ? -10.686 -16.686 -8.271 1.00 82.56 108 LEU A CA 1
ATOM 816 C C . LEU A 1 108 ? -11.477 -16.880 -6.973 1.00 82.56 108 LEU A C 1
ATOM 818 O O . LEU A 1 108 ? -12.679 -17.129 -7.031 1.00 82.56 108 LEU A O 1
ATOM 822 N N . LEU A 1 109 ? -10.836 -16.710 -5.813 1.00 77.75 109 LEU A N 1
ATOM 823 C CA . LEU A 1 109 ? -11.507 -16.776 -4.511 1.00 77.75 109 LEU A CA 1
ATOM 824 C C . LEU A 1 109 ? -12.592 -15.696 -4.371 1.00 77.75 109 LEU A C 1
ATOM 826 O O . LEU A 1 109 ? -13.705 -15.997 -3.941 1.00 77.75 109 LEU A O 1
ATOM 830 N N . LEU A 1 110 ? -12.301 -14.465 -4.801 1.00 71.25 110 LEU A N 1
ATOM 831 C CA . LEU A 1 110 ? -13.268 -13.363 -4.837 1.00 71.25 110 LEU A CA 1
ATOM 832 C C . LEU A 1 110 ? -14.443 -13.665 -5.780 1.00 71.25 110 LEU A C 1
ATOM 834 O O . LEU A 1 110 ? -15.594 -13.463 -5.403 1.00 71.25 110 LEU A O 1
ATOM 838 N N . LEU A 1 111 ? -14.174 -14.201 -6.977 1.00 79.56 111 LEU A N 1
ATOM 839 C CA . LEU A 1 111 ? -15.214 -14.592 -7.939 1.00 79.56 111 LEU A CA 1
ATOM 840 C C . LEU A 1 111 ? -16.069 -15.766 -7.452 1.00 79.56 111 LEU A C 1
ATOM 842 O O . LEU A 1 111 ? -17.248 -15.841 -7.786 1.00 79.56 111 LEU A O 1
ATOM 846 N N . SER A 1 112 ? -15.500 -16.666 -6.648 1.00 79.06 112 SER A N 1
ATOM 847 C CA . SER A 1 112 ? -16.231 -17.798 -6.069 1.00 79.06 112 SER A CA 1
ATOM 848 C C . SER A 1 112 ? -17.212 -17.406 -4.957 1.00 79.06 112 SER A C 1
ATOM 850 O O . SER A 1 112 ? -17.877 -18.278 -4.403 1.00 79.06 112 SER A O 1
ATOM 852 N N . GLY A 1 113 ? -17.336 -16.110 -4.640 1.00 63.66 113 GLY A N 1
ATOM 853 C CA . GLY A 1 113 ? -18.328 -15.609 -3.689 1.00 63.66 113 GLY A CA 1
ATOM 854 C C . GLY A 1 113 ? -18.065 -16.058 -2.254 1.00 63.66 113 GLY A C 1
ATOM 855 O O . GLY A 1 113 ? -19.000 -16.160 -1.463 1.00 63.66 113 GLY A O 1
ATOM 856 N N . VAL A 1 114 ? -16.806 -16.355 -1.906 1.00 61.66 114 VAL A N 1
ATOM 857 C CA . VAL A 1 114 ? -16.415 -16.719 -0.537 1.00 61.66 114 VAL A CA 1
ATOM 858 C C . VAL A 1 114 ? -16.445 -15.462 0.334 1.00 61.66 114 VAL A C 1
ATOM 860 O O . VAL A 1 114 ? -15.425 -14.869 0.681 1.00 61.66 114 VAL A O 1
ATOM 863 N N . GLU A 1 115 ? -17.648 -15.043 0.701 1.00 52.12 115 GLU A N 1
ATOM 864 C CA . GLU A 1 115 ? -17.911 -14.011 1.697 1.00 52.12 115 GLU A CA 1
ATOM 865 C C . GLU A 1 115 ? -17.738 -14.632 3.090 1.00 52.12 115 GLU A C 1
ATOM 867 O O . GLU A 1 115 ? -18.704 -14.991 3.759 1.00 52.12 115 GLU A O 1
ATOM 872 N N . GLY A 1 116 ? -16.497 -14.885 3.520 1.00 52.28 116 GLY A N 1
ATOM 873 C CA . GLY A 1 116 ? -16.346 -15.637 4.771 1.00 52.28 116 GLY A CA 1
ATOM 874 C C . GLY A 1 116 ? -14.960 -15.995 5.278 1.00 52.28 116 GLY A C 1
ATOM 875 O O . GLY A 1 116 ? -14.876 -16.767 6.233 1.00 52.28 116 GLY A O 1
ATOM 876 N N . LEU A 1 117 ? -13.871 -15.444 4.739 1.00 50.34 117 LEU A N 1
ATOM 877 C CA . LEU A 1 117 ? -12.556 -15.599 5.375 1.00 50.34 117 LEU A CA 1
ATOM 878 C C . LEU A 1 117 ? -12.428 -14.666 6.593 1.00 50.34 117 LEU A C 1
ATOM 880 O O . LEU A 1 117 ? -11.655 -13.718 6.595 1.00 50.34 117 LEU A O 1
ATOM 884 N N . GLY A 1 118 ? -13.206 -14.968 7.635 1.00 45.72 118 GLY A N 1
ATOM 885 C CA . GLY A 1 118 ? -12.969 -14.555 9.017 1.00 45.72 118 GLY A CA 1
ATOM 886 C C . GLY A 1 118 ? -13.207 -13.077 9.317 1.00 45.72 118 GLY A C 1
ATOM 887 O O . GLY A 1 118 ? -12.303 -12.254 9.214 1.00 45.72 118 GLY A O 1
ATOM 888 N N . GLY A 1 119 ? -14.407 -12.753 9.805 1.00 46.31 119 GLY A N 1
ATOM 889 C CA . GLY A 1 119 ? -14.705 -11.435 10.363 1.00 46.31 119 GLY A CA 1
ATOM 890 C C . GLY A 1 119 ? -13.711 -11.021 11.450 1.00 46.31 119 GLY A C 1
ATOM 891 O O . GLY A 1 119 ? -13.360 -11.853 12.278 1.00 46.31 119 GLY A O 1
ATOM 892 N N . SER A 1 120 ? -13.278 -9.752 11.410 1.00 52.75 120 SER A N 1
ATOM 893 C CA . SER A 1 120 ? -12.658 -8.911 12.462 1.00 52.75 120 SER A CA 1
ATOM 894 C C . SER A 1 120 ? -11.936 -9.612 13.634 1.00 52.75 120 SER A C 1
ATOM 896 O O . SER A 1 120 ? -11.976 -9.177 14.787 1.00 52.75 120 SER A O 1
ATOM 898 N N . ARG A 1 121 ? -11.258 -10.735 13.398 1.00 57.25 121 ARG A N 1
ATOM 899 C CA . ARG A 1 121 ? -10.504 -11.422 14.442 1.00 57.25 121 ARG A CA 1
ATOM 900 C C . ARG A 1 121 ? -9.146 -10.759 14.455 1.00 57.25 121 ARG A C 1
ATOM 902 O O . ARG A 1 121 ? -8.380 -10.935 13.516 1.00 57.25 121 ARG A O 1
ATOM 909 N N . GLY A 1 122 ? -8.849 -9.999 15.509 1.00 60.00 122 GLY A N 1
ATOM 910 C CA . GLY A 1 122 ? -7.624 -9.194 15.618 1.00 60.00 122 GLY A CA 1
ATOM 911 C C . GLY A 1 122 ? -6.306 -9.949 15.366 1.00 60.00 122 GLY A C 1
ATOM 912 O O . GLY A 1 122 ? -5.295 -9.322 15.075 1.00 60.00 122 GLY A O 1
ATOM 913 N N . TRP A 1 123 ? -6.303 -11.287 15.417 1.00 66.31 123 TRP A N 1
ATOM 914 C CA . TRP A 1 123 ? -5.163 -12.123 15.018 1.00 66.31 123 TRP A CA 1
ATOM 915 C C . TRP A 1 123 ? -4.941 -12.238 13.504 1.00 66.31 123 TRP A C 1
ATOM 917 O O . TRP A 1 123 ? -3.810 -12.462 13.090 1.00 66.31 123 TRP A O 1
ATOM 927 N N . MET A 1 124 ? -5.969 -12.059 12.672 1.00 64.81 124 MET A N 1
ATOM 928 C CA . MET A 1 124 ? -5.865 -12.118 11.205 1.00 64.81 124 MET A CA 1
ATOM 929 C C . MET A 1 124 ? -5.219 -10.847 10.621 1.00 64.81 124 MET A C 1
ATOM 931 O O . MET A 1 124 ? -4.650 -10.866 9.536 1.00 64.81 124 MET A O 1
ATOM 935 N N . THR A 1 125 ? -5.241 -9.755 11.383 1.00 68.31 125 THR A N 1
ATOM 936 C CA . THR A 1 125 ? -4.650 -8.449 11.069 1.00 68.31 125 THR A CA 1
ATOM 937 C C . THR A 1 125 ? -3.129 -8.510 10.873 1.00 68.31 125 THR A C 1
ATOM 939 O O . THR A 1 125 ? -2.581 -7.821 10.017 1.00 68.31 125 THR A O 1
ATOM 942 N N . ILE A 1 126 ? -2.444 -9.363 11.641 1.00 72.38 126 ILE A N 1
ATOM 943 C CA . ILE A 1 126 ? -0.980 -9.510 11.630 1.00 72.38 126 ILE A CA 1
ATOM 944 C C . ILE A 1 126 ? -0.474 -10.195 10.345 1.00 72.38 126 ILE A C 1
ATOM 946 O O . ILE A 1 126 ? 0.377 -9.617 9.672 1.00 72.38 126 ILE A O 1
ATOM 950 N N . PRO A 1 127 ? -0.962 -11.391 9.954 1.00 75.25 127 PRO A N 1
ATOM 951 C CA . PRO A 1 127 ? -0.517 -12.030 8.719 1.00 75.25 127 PRO A CA 1
ATOM 952 C C . PRO A 1 127 ? -0.938 -11.239 7.479 1.00 75.25 127 PRO A C 1
ATOM 954 O O . PRO A 1 127 ? -0.166 -11.170 6.529 1.00 75.25 127 PRO A O 1
ATOM 957 N N . VAL A 1 128 ? -2.111 -10.594 7.487 1.00 77.25 128 VAL A N 1
ATOM 958 C CA . VAL A 1 128 ? -2.556 -9.750 6.365 1.00 77.25 128 VAL A CA 1
ATOM 959 C C . VAL A 1 128 ? -1.662 -8.522 6.211 1.00 77.25 128 VAL A C 1
ATOM 961 O O . VAL A 1 128 ? -1.206 -8.243 5.104 1.00 77.25 128 VAL A O 1
ATOM 964 N N . GLY A 1 129 ? -1.357 -7.819 7.307 1.00 74.50 129 GLY A N 1
ATOM 965 C CA . GLY A 1 129 ? -0.442 -6.681 7.268 1.00 74.50 129 GLY A CA 1
ATOM 966 C C . GLY A 1 129 ? 0.952 -7.094 6.816 1.00 74.50 129 GLY A C 1
ATOM 967 O O . GLY A 1 129 ? 1.477 -6.512 5.871 1.00 74.50 129 GLY A O 1
ATOM 968 N N . PHE A 1 130 ? 1.509 -8.159 7.397 1.00 77.12 130 PHE A N 1
ATOM 969 C CA . PHE A 1 130 ? 2.818 -8.685 7.007 1.00 77.12 130 PHE A CA 1
ATOM 970 C C . PHE A 1 130 ? 2.883 -9.081 5.526 1.00 77.12 130 PHE A C 1
ATOM 972 O O . PHE A 1 130 ? 3.806 -8.661 4.834 1.00 77.12 130 PHE A O 1
ATOM 979 N N . LEU A 1 131 ? 1.895 -9.827 5.016 1.00 77.62 131 LEU A N 1
ATOM 980 C CA . LEU A 1 131 ? 1.825 -10.202 3.600 1.00 77.62 131 LEU A CA 1
ATOM 981 C C . LEU A 1 131 ? 1.685 -8.974 2.699 1.00 77.62 131 LEU A C 1
ATOM 983 O O . LEU A 1 131 ? 2.373 -8.885 1.687 1.00 77.62 131 LEU A O 1
ATOM 987 N N . SER A 1 132 ? 0.852 -8.004 3.078 1.00 75.94 132 SER A N 1
ATOM 988 C CA . SER A 1 132 ? 0.704 -6.754 2.330 1.00 75.94 132 SER A CA 1
ATOM 989 C C . SER A 1 132 ? 2.017 -5.972 2.267 1.00 75.94 132 SER A C 1
ATOM 991 O O . SER A 1 132 ? 2.373 -5.461 1.208 1.00 75.94 132 SER A O 1
ATOM 993 N N . GLY A 1 133 ? 2.747 -5.882 3.381 1.00 73.81 133 GLY A N 1
ATOM 994 C CA . GLY A 1 133 ? 4.045 -5.215 3.447 1.00 73.81 133 GLY A CA 1
ATOM 995 C C . GLY A 1 133 ? 5.124 -5.947 2.654 1.00 73.81 133 GLY A C 1
ATOM 996 O O . GLY A 1 133 ? 5.883 -5.316 1.924 1.00 73.81 133 GLY A O 1
ATOM 997 N N . LEU A 1 134 ? 5.155 -7.277 2.748 1.00 76.56 134 LEU A N 1
ATOM 998 C CA . LEU A 1 134 ? 6.092 -8.132 2.024 1.00 76.56 134 LEU A CA 1
ATOM 999 C C . LEU A 1 134 ? 5.882 -8.018 0.513 1.00 76.56 134 LEU A C 1
ATOM 1001 O O . LEU A 1 134 ? 6.827 -7.725 -0.216 1.00 76.56 134 LEU A O 1
ATOM 1005 N N . LEU A 1 135 ? 4.642 -8.171 0.047 1.00 73.62 135 LEU A N 1
ATOM 1006 C CA . LEU A 1 135 ? 4.297 -8.055 -1.371 1.00 73.62 135 LEU A CA 1
ATOM 1007 C C . LEU A 1 135 ? 4.526 -6.630 -1.883 1.00 73.62 135 LEU A C 1
ATOM 1009 O O . LEU A 1 135 ? 5.166 -6.451 -2.921 1.00 73.62 135 LEU A O 1
ATOM 1013 N N . GLY A 1 136 ? 4.072 -5.624 -1.129 1.00 68.25 136 GLY A N 1
ATOM 1014 C CA . GLY A 1 136 ? 4.242 -4.212 -1.461 1.00 68.25 136 GLY A CA 1
ATOM 1015 C C . GLY A 1 136 ? 5.711 -3.814 -1.577 1.00 68.25 136 GLY A C 1
ATOM 1016 O O . GLY A 1 136 ? 6.110 -3.258 -2.598 1.00 68.25 136 GLY A O 1
ATOM 1017 N N . GLY A 1 137 ? 6.537 -4.170 -0.590 1.00 63.66 137 GLY A N 1
ATOM 1018 C CA . GLY A 1 137 ? 7.980 -3.922 -0.615 1.00 63.66 137 GLY A CA 1
ATOM 1019 C C . GLY A 1 137 ? 8.696 -4.660 -1.746 1.00 63.66 137 GLY A C 1
ATOM 1020 O O . GLY A 1 137 ? 9.653 -4.132 -2.298 1.00 63.66 137 GLY A O 1
ATOM 1021 N N . SER A 1 138 ? 8.203 -5.842 -2.127 1.00 63.47 138 SER A N 1
ATOM 1022 C CA . SER A 1 138 ? 8.791 -6.658 -3.195 1.00 63.47 138 SER A CA 1
ATOM 1023 C C . SER A 1 138 ? 8.430 -6.206 -4.622 1.00 63.47 138 SER A C 1
ATOM 1025 O O . SER A 1 138 ? 9.159 -6.497 -5.562 1.00 63.47 138 SER A O 1
ATOM 1027 N N . THR A 1 139 ? 7.303 -5.505 -4.792 1.00 64.19 139 THR A N 1
ATOM 1028 C CA . THR A 1 139 ? 6.781 -5.099 -6.115 1.00 64.19 139 THR A CA 1
ATOM 1029 C C . THR A 1 139 ? 7.062 -3.629 -6.431 1.00 64.19 139 THR A C 1
ATOM 1031 O O . THR A 1 139 ? 7.109 -3.238 -7.594 1.00 64.19 139 THR A O 1
ATOM 1034 N N . THR A 1 140 ? 7.202 -2.799 -5.396 1.00 62.16 140 THR A N 1
ATOM 1035 C CA . THR A 1 140 ? 7.291 -1.335 -5.524 1.00 62.16 140 THR A CA 1
ATOM 1036 C C . THR A 1 140 ? 8.735 -0.829 -5.634 1.00 62.16 140 THR A C 1
ATOM 1038 O O . THR A 1 140 ? 8.942 0.318 -6.030 1.00 62.16 140 THR A O 1
ATOM 1041 N N . MET A 1 141 ? 9.720 -1.656 -5.267 1.00 51.12 141 MET A N 1
ATOM 1042 C CA . MET A 1 141 ? 11.153 -1.326 -5.243 1.00 51.12 141 MET A CA 1
ATOM 1043 C C . MET A 1 141 ? 11.908 -1.989 -6.389 1.00 51.12 141 MET A C 1
ATOM 1045 O O . MET A 1 141 ? 11.597 -3.161 -6.690 1.00 51.12 141 MET A O 1
#

Foldseek 3Di:
DLPPQLVVQQVVLLVVCVVPVQRNCVRQQVSVVVSDPSVVRLVVSVVSSVVSNVVCCVVCVVVDPCLLVVLLQVLLVVLQVVLLVCPVVDPLVVLVVVVVVVVVVVVVCVVVVCPDPDPPPSVVSNVNSNVNNNNCNNPSD

pLDDT: mean 77.28, std 9.84, range [45.72, 91.25]

Secondary structure (DSSP, 8-state):
-TTHHHHHHHHHHHHHHHHHSSTHHHHHHHHHHHHS-HHHHHHHHHHHHHHHHHHHHHHHGGG--HHHHHHHHHHHHHHHHHHHHHHHHS-HHHHHHHHHHHHHHHHHHHHTT-TTS-SS-TTTHHHHHHHHHHHHHHHH-

Sequence (141 aa):
MMWLLPILVIFIAGVVQGLTGFGFALVSAPLLSVLMEPRMAMPIVLVQGSLITLLLLPDVWRWIDVKMVIPLAVSGLIGIPVGVYLLRIVEGDTLRIAVGILVILFSLLLLSGVEGLGGSRGWMTIPVGFLSGLLGGSTTM

Radius of gyration: 16.47 Å; chains: 1; bounding box: 36×32×45 Å